Protein AF-A0A1B6G2G5-F1 (afdb_monomer_lite)

InterPro domains:
  IPR001156 Transferrin-like domain [PF00405] (10-115)
  IPR001156 Transferrin-like domain [PS51408] (1-118)
  IPR001156 Transferrin-like domain [SM00094] (1-117)
  IPR018195 Transferrin family, iron binding site [PS00205] (15-24)

pLDDT: mean 94.81, std 6.13, range [56.25, 98.56]

Structure (mmCIF, N/CA/C/O backbone):
data_AF-A0A1B6G2G5-F1
#
_entry.id   AF-A0A1B6G2G5-F1
#
loop_
_atom_site.group_PDB
_atom_site.id
_atom_site.type_symbol
_atom_site.label_atom_id
_atom_site.label_alt_id
_atom_site.label_comp_id
_atom_site.label_asym_id
_atom_site.label_entity_id
_atom_site.label_seq_id
_atom_site.pdbx_PDB_ins_code
_atom_site.Cartn_x
_atom_site.Cartn_y
_atom_site.Cartn_z
_atom_site.occupancy
_atom_site.B_iso_or_equiv
_atom_site.auth_seq_id
_atom_site.auth_comp_id
_atom_site.auth_asym_id
_atom_site.auth_atom_id
_atom_site.pdbx_PDB_model_num
ATOM 1 N N . LYS A 1 1 ? 22.487 -10.212 -14.960 1.00 67.00 1 LYS A N 1
ATOM 2 C CA . LYS A 1 1 ? 21.643 -10.455 -16.154 1.00 67.00 1 LYS A CA 1
ATOM 3 C C . LYS A 1 1 ? 20.192 -10.371 -15.703 1.00 67.00 1 LYS A C 1
ATOM 5 O O . LYS A 1 1 ? 19.867 -10.992 -14.698 1.00 67.00 1 LYS A O 1
ATOM 10 N N . GLU A 1 2 ? 19.374 -9.535 -16.332 1.00 76.12 2 GLU A N 1
ATOM 11 C CA . GLU A 1 2 ? 17.963 -9.410 -15.958 1.00 76.12 2 GLU A CA 1
ATOM 12 C C . GLU A 1 2 ? 17.188 -10.672 -16.365 1.00 76.12 2 GLU A C 1
ATOM 14 O O . GLU A 1 2 ? 17.443 -11.236 -17.428 1.00 76.12 2 GLU A O 1
ATOM 19 N N . ILE A 1 3 ? 16.285 -11.146 -15.503 1.00 81.50 3 ILE A N 1
ATOM 20 C CA . ILE A 1 3 ? 15.443 -12.316 -15.785 1.00 81.50 3 ILE A CA 1
ATOM 21 C C . ILE A 1 3 ? 14.264 -11.856 -16.650 1.00 81.50 3 ILE A C 1
ATOM 23 O O . ILE A 1 3 ? 13.422 -11.098 -16.162 1.00 81.50 3 ILE A O 1
ATOM 27 N N . ARG A 1 4 ? 14.210 -12.324 -17.902 1.00 86.56 4 ARG A N 1
ATOM 28 C CA . ARG A 1 4 ? 13.172 -12.022 -18.904 1.00 86.56 4 ARG A CA 1
ATOM 29 C C . ARG A 1 4 ? 12.303 -13.254 -19.190 1.00 86.56 4 ARG A C 1
ATOM 31 O O . ARG A 1 4 ? 12.736 -14.380 -18.931 1.00 86.56 4 ARG A O 1
ATOM 38 N N . THR A 1 5 ? 11.079 -13.032 -19.664 1.00 86.88 5 THR A N 1
ATOM 39 C CA . THR A 1 5 ? 10.182 -14.100 -20.138 1.00 86.88 5 THR A CA 1
ATOM 40 C C . THR A 1 5 ? 10.711 -14.670 -21.458 1.00 86.88 5 THR A C 1
ATOM 42 O O . THR A 1 5 ? 11.543 -14.047 -22.119 1.00 86.88 5 THR A O 1
ATOM 45 N N . LYS A 1 6 ? 10.287 -15.885 -21.828 1.00 90.56 6 LYS A N 1
ATOM 46 C CA . LYS A 1 6 ? 10.683 -16.481 -23.120 1.00 90.56 6 LYS A CA 1
ATOM 47 C C . LYS A 1 6 ? 9.876 -15.890 -24.272 1.00 90.56 6 LYS A C 1
ATOM 49 O O . LYS A 1 6 ? 10.341 -15.878 -25.404 1.00 90.56 6 LYS A O 1
ATOM 54 N N . GLU A 1 7 ? 8.674 -15.442 -23.952 1.00 92.62 7 GLU A N 1
ATOM 55 C CA . GLU A 1 7 ? 7.671 -14.901 -24.851 1.00 92.62 7 GLU A CA 1
ATOM 56 C C . GLU A 1 7 ? 8.034 -13.477 -25.291 1.00 92.62 7 GLU A C 1
ATOM 58 O O . GLU A 1 7 ? 7.819 -13.121 -26.444 1.00 92.62 7 GLU A O 1
ATOM 63 N N . GLU A 1 8 ? 8.634 -12.685 -24.395 1.00 90.06 8 GLU A N 1
ATOM 64 C CA . GLU A 1 8 ? 8.947 -11.269 -24.622 1.00 90.06 8 GLU A CA 1
ATOM 65 C C . GLU A 1 8 ? 10.398 -10.943 -24.198 1.00 90.06 8 GLU A C 1
ATOM 67 O O . GLU A 1 8 ? 10.634 -10.174 -23.258 1.00 90.06 8 GLU A O 1
ATOM 72 N N . PRO A 1 9 ? 11.412 -11.543 -24.854 1.00 90.75 9 PRO A N 1
ATOM 73 C CA . PRO A 1 9 ? 12.812 -11.403 -24.444 1.00 90.75 9 PRO A CA 1
ATOM 74 C C . PRO A 1 9 ? 13.349 -9.974 -24.609 1.00 90.75 9 PRO A C 1
ATOM 76 O O . PRO A 1 9 ? 14.211 -9.559 -23.830 1.00 90.75 9 PRO A O 1
ATOM 79 N N . ASP A 1 10 ? 12.801 -9.231 -25.574 1.00 93.12 10 ASP A N 1
ATOM 80 C CA . ASP A 1 10 ? 13.246 -7.891 -25.976 1.00 93.12 10 ASP A CA 1
ATOM 81 C C . ASP A 1 10 ? 12.290 -6.774 -25.523 1.00 93.12 10 ASP A C 1
ATOM 83 O O . ASP A 1 10 ? 12.424 -5.630 -25.957 1.00 93.12 10 ASP A O 1
ATOM 87 N N . ALA A 1 11 ? 11.312 -7.077 -24.658 1.00 92.00 11 ALA A N 1
ATOM 88 C CA . ALA A 1 11 ? 10.411 -6.058 -24.125 1.00 92.00 11 ALA A CA 1
ATOM 89 C C . ALA A 1 11 ? 11.196 -4.937 -23.425 1.00 92.00 11 ALA A C 1
ATOM 91 O O . ALA A 1 11 ? 12.146 -5.199 -22.682 1.00 92.00 11 ALA A O 1
ATOM 92 N N . GLU A 1 12 ? 10.772 -3.685 -23.605 1.00 92.56 12 GLU A N 1
ATOM 93 C CA . GLU A 1 12 ? 11.423 -2.525 -22.980 1.00 92.56 12 GLU A CA 1
ATOM 94 C C . GLU A 1 12 ? 11.484 -2.689 -21.450 1.00 92.56 12 GLU A C 1
ATOM 96 O O . GLU A 1 12 ? 12.548 -2.577 -20.830 1.00 92.56 12 GLU A O 1
ATOM 101 N N . PHE A 1 13 ? 10.363 -3.089 -20.846 1.00 90.31 13 PHE A N 1
ATOM 102 C CA . PHE A 1 13 ? 10.248 -3.357 -19.416 1.00 90.31 13 PHE A CA 1
ATOM 103 C C . PHE A 1 13 ? 10.122 -4.851 -19.127 1.00 90.31 13 PHE A C 1
ATOM 105 O O . PHE A 1 13 ? 9.549 -5.615 -19.897 1.00 90.31 13 PHE A O 1
ATOM 112 N N . ARG A 1 14 ? 10.622 -5.280 -17.962 1.00 88.81 14 ARG A N 1
ATOM 113 C CA . ARG A 1 14 ? 10.455 -6.663 -17.486 1.00 88.81 14 ARG A CA 1
ATOM 114 C C . ARG A 1 14 ? 8.993 -7.017 -17.197 1.00 88.81 14 ARG A C 1
ATOM 116 O O . ARG A 1 14 ? 8.619 -8.180 -17.292 1.00 88.81 14 ARG A O 1
ATOM 123 N N . TYR A 1 15 ? 8.223 -6.037 -16.737 1.00 90.00 15 TYR A N 1
ATOM 124 C CA . TYR A 1 15 ? 6.779 -6.095 -16.527 1.00 90.00 15 TYR A CA 1
ATOM 125 C C . TYR A 1 15 ? 6.257 -4.674 -16.301 1.00 90.00 15 TYR A C 1
ATOM 127 O O . TYR A 1 15 ? 6.968 -3.824 -15.756 1.00 90.00 15 TYR A O 1
ATOM 135 N N . GLU A 1 16 ? 4.999 -4.440 -16.651 1.00 91.81 16 GLU A N 1
ATOM 136 C CA . GLU A 1 16 ? 4.317 -3.164 -16.445 1.00 91.81 16 GLU A CA 1
ATOM 137 C C . GLU A 1 16 ? 3.393 -3.218 -15.222 1.00 91.81 16 GLU A C 1
ATOM 139 O O . GLU A 1 16 ? 2.891 -4.272 -14.825 1.00 91.81 16 GLU A O 1
ATOM 144 N N . ALA A 1 17 ? 3.187 -2.068 -14.580 1.00 95.31 17 ALA A N 1
ATOM 145 C CA . ALA A 1 17 ? 2.225 -1.943 -13.493 1.00 95.31 17 ALA A CA 1
ATOM 146 C C . ALA A 1 17 ? 0.871 -1.513 -14.055 1.00 95.31 17 ALA A C 1
ATOM 148 O O . ALA A 1 17 ? 0.771 -0.466 -14.691 1.00 95.31 17 ALA A O 1
ATOM 149 N N . VAL A 1 18 ? -0.170 -2.281 -13.752 1.00 95.19 18 VAL A N 1
ATOM 150 C CA . VAL A 1 18 ? -1.544 -1.995 -14.170 1.00 95.19 18 VAL A CA 1
ATOM 151 C C . VAL A 1 18 ? -2.486 -2.013 -12.973 1.00 95.19 18 VAL A C 1
ATOM 153 O O . VAL A 1 18 ? -2.210 -2.652 -11.955 1.00 95.19 18 VAL A O 1
ATOM 156 N N . VAL A 1 19 ? -3.611 -1.314 -13.104 1.00 94.62 19 VAL A N 1
ATOM 157 C CA . VAL A 1 19 ? -4.746 -1.405 -12.181 1.00 94.62 19 VAL A CA 1
ATOM 158 C C . VAL A 1 19 ? -5.858 -2.139 -12.913 1.00 94.62 19 VAL A C 1
ATOM 160 O O . VAL A 1 19 ? -6.256 -1.728 -13.999 1.00 94.62 19 VAL A O 1
ATOM 163 N N . VAL A 1 20 ? -6.342 -3.228 -12.324 1.00 96.00 20 VAL A N 1
ATOM 164 C CA . VAL A 1 20 ? -7.429 -4.032 -12.885 1.00 96.00 20 VAL A CA 1
ATOM 165 C C . VAL A 1 20 ? -8.677 -3.798 -12.048 1.00 96.00 20 VAL A C 1
ATOM 167 O O . VAL A 1 20 ? -8.632 -3.910 -10.823 1.00 96.00 20 VAL A O 1
ATOM 170 N N . ILE A 1 21 ? -9.779 -3.470 -12.715 1.00 95.56 21 ILE A N 1
ATOM 171 C CA . ILE A 1 21 ? -11.091 -3.245 -12.105 1.00 95.56 21 ILE A CA 1
ATOM 172 C C . ILE A 1 21 ? -12.139 -4.105 -12.811 1.00 95.56 21 ILE A C 1
ATOM 174 O O . ILE A 1 21 ? -11.945 -4.521 -13.955 1.00 95.56 21 ILE A O 1
ATOM 178 N N . HIS A 1 22 ? -13.252 -4.374 -12.135 1.00 96.06 22 HIS A N 1
ATOM 179 C CA . HIS A 1 22 ? -14.393 -5.002 -12.789 1.00 96.06 22 HIS A CA 1
ATOM 180 C C . HIS A 1 22 ? -15.064 -4.034 -13.771 1.00 96.06 22 HIS A C 1
ATOM 182 O O . HIS A 1 22 ? -15.100 -2.828 -13.541 1.00 96.06 22 HIS A O 1
ATOM 188 N N . LYS A 1 23 ? -15.619 -4.577 -14.861 1.00 94.25 23 LYS A N 1
ATOM 189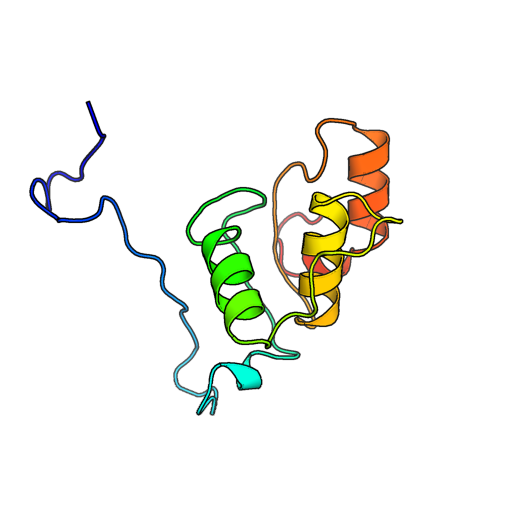 C CA . LYS A 1 23 ? -16.256 -3.792 -15.933 1.00 94.25 23 LYS A CA 1
ATOM 190 C C . LYS A 1 23 ? -17.517 -3.031 -15.501 1.00 94.25 23 LYS A C 1
ATOM 192 O O . LYS A 1 23 ? -17.933 -2.119 -16.198 1.00 94.25 23 LYS A O 1
ATOM 197 N N . ASP A 1 24 ? -18.161 -3.474 -14.428 1.00 95.69 24 ASP A N 1
ATOM 198 C CA . ASP A 1 24 ? -19.397 -2.922 -13.865 1.00 95.69 24 ASP A CA 1
ATOM 199 C C . ASP A 1 24 ? -19.130 -1.844 -12.804 1.00 95.69 24 ASP A C 1
ATOM 201 O O . ASP A 1 24 ? -20.066 -1.207 -12.329 1.00 95.69 24 ASP A O 1
ATOM 205 N N . LEU A 1 25 ? -17.862 -1.605 -12.447 1.00 93.88 25 LEU A N 1
ATOM 206 C CA . LEU A 1 25 ? -17.484 -0.463 -11.626 1.00 93.88 25 LEU A CA 1
ATOM 207 C C . LEU A 1 25 ? -17.475 0.805 -12.486 1.00 93.88 25 LEU A C 1
ATOM 209 O O . LEU A 1 25 ? -16.600 0.991 -13.331 1.00 93.88 25 LEU A O 1
ATOM 213 N N . GLU A 1 26 ? -18.420 1.706 -12.224 1.00 92.25 26 GLU A N 1
ATOM 214 C CA . GLU A 1 26 ? -18.519 3.020 -12.870 1.00 92.25 26 GLU A CA 1
ATOM 215 C C . GLU A 1 26 ? -17.440 3.989 -12.348 1.00 92.25 26 GLU A C 1
ATOM 217 O O . GLU A 1 26 ? -17.701 4.922 -11.588 1.00 92.25 26 GLU A O 1
ATOM 222 N N . ILE A 1 27 ? -16.186 3.750 -12.737 1.00 93.62 27 ILE A N 1
ATOM 223 C CA . ILE A 1 27 ? -15.025 4.559 -12.352 1.00 93.62 27 ILE A CA 1
ATOM 224 C C . ILE A 1 27 ? -14.539 5.334 -13.573 1.00 93.62 27 ILE A C 1
ATOM 226 O O . ILE A 1 27 ? -13.907 4.780 -14.468 1.00 93.62 27 ILE A O 1
ATOM 230 N N . ASN A 1 28 ? -14.794 6.642 -13.580 1.00 90.88 28 ASN A N 1
ATOM 231 C CA . ASN A 1 28 ? -14.396 7.531 -14.678 1.00 90.88 28 ASN A CA 1
ATOM 232 C C . ASN A 1 28 ? -13.044 8.226 -14.437 1.00 90.88 28 ASN A C 1
ATOM 234 O O . ASN A 1 28 ? -12.537 8.920 -15.317 1.00 90.88 28 ASN A O 1
ATOM 238 N N . SER A 1 29 ? -12.459 8.067 -13.247 1.00 92.94 29 SER A N 1
ATOM 239 C CA . SER A 1 29 ? -11.171 8.661 -12.885 1.00 92.94 29 SER A CA 1
ATOM 240 C C . SER A 1 29 ? -10.507 7.924 -11.715 1.00 92.94 29 SER A C 1
ATOM 242 O O . SER A 1 29 ? -11.140 7.137 -11.012 1.00 92.94 29 SER A O 1
ATOM 244 N N . ILE A 1 30 ? -9.218 8.181 -11.478 1.00 93.31 30 ILE A N 1
ATOM 245 C CA . ILE A 1 30 ? -8.440 7.518 -10.416 1.00 93.31 30 ILE A CA 1
ATOM 246 C C . ILE A 1 30 ? -8.955 7.871 -9.008 1.00 93.31 30 ILE A C 1
ATOM 248 O O . ILE A 1 30 ? -8.833 7.069 -8.082 1.00 93.31 30 ILE A O 1
ATOM 252 N N . GLU A 1 31 ? -9.582 9.034 -8.839 1.00 94.06 31 GLU A N 1
ATOM 253 C CA . GLU A 1 31 ? -10.255 9.461 -7.608 1.00 94.06 31 GLU A CA 1
ATOM 254 C C . GLU A 1 31 ? -11.354 8.476 -7.187 1.00 94.06 31 GLU A C 1
ATOM 256 O O . GLU A 1 31 ? -11.546 8.254 -5.990 1.00 94.06 31 GLU A O 1
ATOM 261 N N . GLY A 1 32 ? -12.021 7.838 -8.158 1.00 95.38 32 GLY A N 1
ATOM 262 C CA . GLY A 1 32 ? -13.064 6.837 -7.926 1.00 95.38 32 GLY A CA 1
ATOM 263 C C . GLY A 1 32 ? -12.566 5.551 -7.260 1.00 95.38 32 GLY A C 1
ATOM 264 O O . GLY A 1 32 ? -13.377 4.734 -6.840 1.00 95.38 32 GLY A O 1
ATOM 265 N N . LEU A 1 33 ? -11.247 5.373 -7.103 1.00 95.56 33 LEU A N 1
ATOM 266 C CA . LEU A 1 33 ? -10.678 4.273 -6.319 1.00 95.56 33 LEU A CA 1
ATOM 267 C C . LEU A 1 33 ? -10.859 4.460 -4.802 1.00 95.56 33 LEU A C 1
ATOM 269 O O . LEU A 1 33 ? -10.717 3.495 -4.045 1.00 95.56 33 LEU A O 1
ATOM 273 N N . ARG A 1 34 ? -11.156 5.682 -4.340 1.00 96.44 34 ARG A N 1
ATOM 274 C CA . ARG A 1 34 ? -11.334 5.979 -2.915 1.00 96.44 34 ARG A CA 1
ATOM 275 C C . ARG A 1 34 ? -12.516 5.197 -2.345 1.00 96.44 34 ARG A C 1
ATOM 277 O O . ARG A 1 34 ? -13.605 5.185 -2.904 1.00 96.44 34 ARG A O 1
ATOM 284 N N . GLY A 1 35 ? -12.309 4.574 -1.192 1.00 97.31 35 GLY A N 1
ATOM 285 C CA . GLY A 1 35 ? -13.316 3.785 -0.486 1.00 97.31 35 GLY A CA 1
ATOM 286 C C . GLY A 1 35 ? -13.537 2.387 -1.068 1.00 97.31 35 GLY A C 1
ATOM 287 O O . GLY A 1 35 ? -14.202 1.570 -0.428 1.00 97.31 35 GLY A O 1
ATOM 288 N N . LEU A 1 36 ? -12.948 2.053 -2.220 1.00 97.50 36 LEU A N 1
ATOM 289 C CA . LEU A 1 36 ? -13.053 0.711 -2.785 1.00 97.50 36 LEU A CA 1
ATOM 290 C C . LEU A 1 36 ? -12.256 -0.319 -1.980 1.00 97.50 36 LEU A C 1
ATOM 292 O O . LEU A 1 36 ? -11.449 0.003 -1.104 1.00 97.50 36 LEU A O 1
ATOM 296 N N . LYS A 1 37 ? -12.511 -1.585 -2.303 1.00 98.38 37 LYS A N 1
ATOM 297 C CA . LYS A 1 37 ? -11.702 -2.725 -1.877 1.00 98.38 37 LYS A CA 1
ATOM 298 C C . LYS A 1 37 ? -10.477 -2.839 -2.781 1.00 98.38 37 LYS A C 1
ATOM 300 O O . LYS A 1 37 ? -10.614 -2.678 -3.992 1.00 98.38 37 LYS A O 1
ATOM 305 N N . SER A 1 38 ? -9.310 -3.156 -2.226 1.00 98.25 38 SER A N 1
AT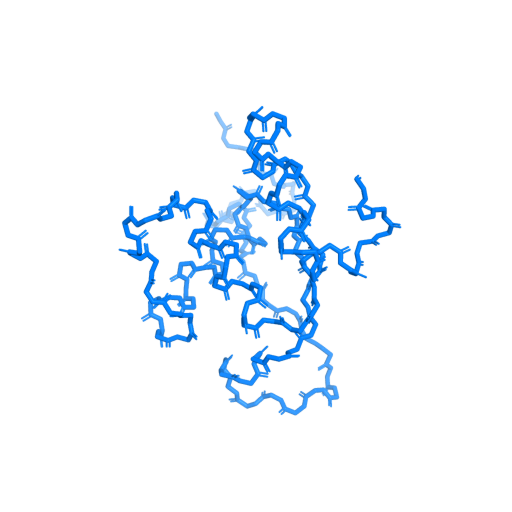OM 306 C CA . SER A 1 38 ? -8.080 -3.284 -3.018 1.00 98.25 38 SER A CA 1
ATOM 307 C C . SER A 1 38 ? -7.303 -4.576 -2.757 1.00 98.25 38 SER A C 1
ATOM 309 O O . SER A 1 38 ? -7.152 -5.036 -1.626 1.00 98.25 38 SER A O 1
ATOM 311 N N . CYS A 1 39 ? -6.748 -5.161 -3.816 1.00 98.25 39 CYS A N 1
ATOM 312 C CA . CYS A 1 39 ? -5.913 -6.359 -3.737 1.00 98.25 39 CYS A CA 1
ATOM 313 C C . CYS A 1 39 ? -4.491 -6.013 -4.173 1.00 98.25 39 CYS A C 1
ATOM 315 O O . CYS A 1 39 ? -4.279 -5.492 -5.267 1.00 98.25 39 CYS A O 1
ATOM 317 N N . HIS A 1 40 ? -3.511 -6.299 -3.319 1.00 97.94 40 HIS A N 1
ATOM 318 C CA . HIS A 1 40 ? -2.119 -5.938 -3.549 1.00 97.94 40 HIS A CA 1
ATOM 319 C C . HIS A 1 40 ? -1.225 -7.171 -3.507 1.00 97.94 40 HIS A C 1
ATOM 321 O O . HIS A 1 40 ? -1.428 -8.098 -2.731 1.00 97.94 40 HIS A O 1
ATOM 327 N N . THR A 1 41 ? -0.145 -7.145 -4.286 1.00 96.56 41 THR A N 1
ATOM 328 C CA . THR A 1 41 ? 0.815 -8.257 -4.331 1.00 96.56 41 THR A CA 1
ATOM 329 C C . THR A 1 41 ? 1.581 -8.480 -3.019 1.00 96.56 41 THR A C 1
ATOM 331 O O . THR A 1 41 ? 2.244 -9.506 -2.872 1.00 96.56 41 THR A O 1
ATOM 334 N N . GLY A 1 42 ? 1.592 -7.487 -2.124 1.00 96.12 42 GLY A N 1
ATOM 335 C CA . GLY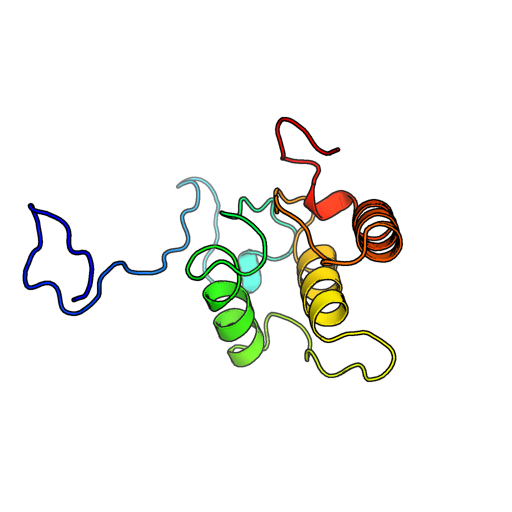 A 1 42 ? 2.325 -7.499 -0.856 1.00 96.12 42 GLY A CA 1
ATOM 336 C C . GLY A 1 42 ? 3.212 -6.271 -0.650 1.00 96.12 42 GLY A C 1
ATOM 337 O O . GLY A 1 42 ? 3.601 -5.588 -1.603 1.00 96.12 42 GLY A O 1
ATOM 338 N N . VAL A 1 43 ? 3.530 -6.002 0.614 1.00 96.62 43 VAL A N 1
ATOM 339 C CA . VAL A 1 43 ? 4.276 -4.817 1.049 1.00 96.62 43 VAL A CA 1
ATOM 340 C C . VAL A 1 43 ? 5.671 -4.741 0.409 1.00 96.62 43 VAL A C 1
ATOM 342 O O . VAL A 1 43 ? 6.371 -5.743 0.267 1.00 96.62 43 VAL A O 1
ATOM 345 N N . GLY A 1 44 ? 6.095 -3.543 -0.004 1.00 95.00 44 GLY A N 1
ATOM 346 C CA . GLY A 1 44 ? 7.433 -3.301 -0.564 1.00 95.00 44 GLY A CA 1
ATOM 347 C C . GLY A 1 44 ? 7.679 -3.838 -1.983 1.00 95.00 44 GLY A C 1
ATOM 348 O O . GLY A 1 44 ? 8.759 -3.601 -2.535 1.00 95.00 44 GLY A O 1
ATOM 349 N N . ARG A 1 45 ? 6.701 -4.513 -2.602 1.00 96.62 45 ARG A N 1
ATOM 350 C CA . ARG A 1 45 ? 6.766 -4.956 -4.005 1.00 96.62 45 ARG A CA 1
ATOM 351 C C . ARG A 1 45 ? 6.525 -3.791 -4.973 1.00 96.62 45 ARG A C 1
ATOM 353 O O . ARG A 1 45 ? 6.001 -2.751 -4.589 1.00 96.62 45 ARG A O 1
ATOM 360 N N . ASN A 1 46 ? 6.910 -3.956 -6.238 1.00 95.88 46 ASN A N 1
ATOM 361 C CA . ASN A 1 46 ? 6.804 -2.889 -7.239 1.00 95.88 46 ASN A CA 1
ATOM 362 C C . ASN A 1 46 ? 5.347 -2.618 -7.650 1.00 95.88 46 ASN A C 1
ATOM 364 O O . ASN A 1 46 ? 4.744 -1.662 -7.164 1.00 95.88 46 ASN A O 1
ATOM 368 N N . VAL A 1 47 ? 4.781 -3.473 -8.510 1.00 96.00 47 VAL A N 1
ATOM 369 C CA . VAL A 1 47 ? 3.484 -3.236 -9.176 1.00 96.00 47 VAL A CA 1
ATOM 370 C C . VAL A 1 47 ? 2.306 -3.137 -8.210 1.00 96.00 47 VAL A C 1
ATOM 372 O O . VAL A 1 47 ? 1.425 -2.316 -8.413 1.00 96.00 47 VAL A O 1
ATOM 375 N N . GLY A 1 48 ? 2.310 -3.918 -7.128 1.00 96.88 48 GLY A N 1
ATOM 376 C CA . GLY A 1 48 ? 1.209 -3.931 -6.169 1.00 96.88 48 GLY A CA 1
ATOM 377 C C . GLY A 1 48 ? 1.407 -3.042 -4.945 1.00 96.88 48 GLY A C 1
ATOM 378 O O . GLY A 1 48 ? 0.552 -3.080 -4.073 1.00 96.88 48 GLY A O 1
ATOM 379 N N . TYR A 1 49 ? 2.503 -2.284 -4.816 1.00 97.88 49 TYR A N 1
ATOM 380 C CA . TYR A 1 49 ? 2.719 -1.449 -3.623 1.00 97.88 49 TYR A CA 1
ATOM 381 C C . TYR A 1 49 ? 3.449 -0.135 -3.931 1.00 97.88 49 TYR A C 1
ATOM 383 O O . TYR A 1 49 ? 2.831 0.926 -3.909 1.00 97.88 49 TYR A O 1
ATOM 391 N N . LYS A 1 50 ? 4.740 -0.184 -4.283 1.00 97.81 50 LYS A N 1
ATOM 392 C CA . LYS A 1 50 ? 5.572 1.020 -4.477 1.00 97.81 50 LYS A CA 1
ATOM 393 C C . LYS A 1 50 ? 5.078 1.908 -5.619 1.00 97.81 50 LYS A C 1
ATOM 395 O O . LYS A 1 50 ? 5.020 3.128 -5.463 1.00 97.81 50 LYS A O 1
ATOM 400 N N . ILE A 1 51 ? 4.737 1.303 -6.760 1.00 97.62 51 ILE A N 1
ATOM 401 C CA . ILE A 1 51 ? 4.288 2.041 -7.946 1.00 97.62 51 ILE A CA 1
ATOM 402 C C . ILE A 1 51 ? 2.923 2.710 -7.691 1.00 97.62 51 ILE A C 1
ATOM 404 O O . ILE A 1 51 ? 2.852 3.928 -7.875 1.00 97.62 51 ILE A O 1
ATOM 408 N N . PRO A 1 52 ? 1.883 2.002 -7.193 1.00 96.56 52 PRO A N 1
ATOM 409 C CA . PRO A 1 52 ? 0.609 2.624 -6.835 1.00 96.56 52 PRO A CA 1
ATOM 410 C C . PRO A 1 52 ? 0.753 3.785 -5.851 1.00 96.56 52 PRO A C 1
ATOM 412 O O . PRO A 1 52 ? 0.242 4.865 -6.124 1.00 96.56 52 PRO A O 1
ATOM 415 N N . ILE A 1 53 ? 1.504 3.609 -4.756 1.00 97.75 53 ILE A N 1
ATOM 416 C CA . ILE A 1 53 ? 1.718 4.678 -3.767 1.00 97.75 53 ILE A CA 1
ATOM 417 C C . ILE A 1 53 ? 2.351 5.901 -4.439 1.00 97.75 53 ILE A C 1
ATOM 419 O O . ILE A 1 53 ? 1.824 7.005 -4.346 1.00 97.75 53 ILE A O 1
ATOM 423 N N . THR A 1 54 ? 3.441 5.701 -5.186 1.00 96.62 54 THR A N 1
ATOM 424 C CA . THR A 1 54 ? 4.158 6.801 -5.848 1.00 96.62 54 THR A CA 1
ATOM 425 C C . THR A 1 54 ? 3.259 7.554 -6.827 1.00 96.62 54 THR A C 1
ATOM 427 O O . THR A 1 54 ? 3.257 8.786 -6.844 1.00 96.62 54 THR A O 1
ATOM 430 N N . LYS A 1 55 ? 2.498 6.830 -7.656 1.00 96.31 55 LYS A N 1
ATOM 431 C CA . LYS A 1 55 ? 1.638 7.441 -8.671 1.00 96.31 55 LYS A CA 1
ATOM 432 C C . LYS A 1 55 ? 0.479 8.199 -8.026 1.00 96.31 55 LYS A C 1
ATOM 434 O O . LYS A 1 55 ? 0.269 9.358 -8.369 1.00 96.31 55 LYS A O 1
ATOM 439 N N . LEU A 1 56 ? -0.207 7.590 -7.057 1.00 96.88 56 LEU A N 1
ATOM 440 C CA . LEU A 1 56 ? -1.343 8.208 -6.373 1.00 96.88 56 LEU A CA 1
ATOM 441 C C . LEU A 1 56 ? -0.926 9.418 -5.523 1.00 96.88 56 LEU A C 1
ATOM 443 O O . LEU A 1 56 ? -1.645 10.413 -5.508 1.00 96.88 56 LEU A O 1
ATOM 447 N N . THR A 1 57 ? 0.240 9.389 -4.868 1.00 97.12 57 THR A N 1
ATOM 448 C CA . THR A 1 57 ? 0.770 10.557 -4.143 1.00 97.12 57 THR A CA 1
ATOM 449 C C . THR A 1 57 ? 1.131 11.694 -5.100 1.00 97.12 57 THR A C 1
ATOM 451 O O . THR A 1 57 ? 0.763 12.837 -4.845 1.00 97.12 57 THR A O 1
ATOM 454 N N . LYS A 1 58 ? 1.791 11.410 -6.236 1.00 96.38 58 LYS A N 1
ATOM 455 C CA . LYS A 1 58 ? 2.110 12.440 -7.248 1.00 96.38 58 LYS A CA 1
ATOM 456 C C . LYS A 1 58 ? 0.866 13.076 -7.870 1.00 96.38 58 LYS A C 1
ATOM 458 O O . LYS A 1 58 ? 0.917 14.234 -8.263 1.00 96.38 58 LYS A O 1
ATOM 463 N N . MET A 1 59 ? -0.226 12.322 -7.966 1.00 95.94 59 MET A N 1
ATOM 464 C CA . MET A 1 59 ? -1.516 12.811 -8.458 1.00 95.94 59 MET A CA 1
ATOM 465 C C . MET A 1 59 ? -2.333 13.553 -7.386 1.00 95.94 59 MET A C 1
ATOM 467 O O . MET A 1 59 ? -3.419 14.027 -7.688 1.00 95.94 59 MET A O 1
ATOM 471 N N . GLY A 1 60 ? -1.854 13.643 -6.138 1.00 96.19 60 GLY A N 1
ATOM 472 C CA . GLY A 1 60 ? -2.593 14.271 -5.035 1.00 96.19 60 GLY A CA 1
ATOM 473 C C . GLY A 1 60 ? -3.780 13.449 -4.513 1.00 96.19 60 GLY A C 1
ATOM 474 O O . GLY A 1 60 ? -4.596 13.957 -3.750 1.00 96.19 60 GLY A O 1
ATOM 475 N N . ILE A 1 61 ? -3.880 12.177 -4.906 1.00 96.69 61 ILE A N 1
ATOM 476 C CA . ILE A 1 61 ? -4.975 11.271 -4.534 1.00 96.69 61 ILE A CA 1
ATOM 477 C C . ILE A 1 61 ? -4.759 10.705 -3.128 1.00 96.69 61 ILE A C 1
ATOM 479 O O . ILE A 1 61 ? -5.679 10.671 -2.302 1.00 96.69 61 ILE A O 1
ATOM 483 N N . LEU A 1 62 ? -3.527 10.268 -2.849 1.00 96.88 62 LEU A N 1
ATOM 484 C CA . LEU A 1 62 ? -3.087 9.943 -1.496 1.00 96.88 62 LEU A CA 1
ATOM 485 C C . LEU A 1 62 ? -2.580 11.207 -0.791 1.00 96.88 62 LEU A C 1
ATOM 487 O O . LEU A 1 62 ? -1.978 12.065 -1.441 1.00 96.88 62 LEU A O 1
ATOM 491 N N . PRO A 1 63 ? -2.762 11.308 0.538 1.00 92.69 63 PRO A N 1
ATOM 492 C CA . PRO A 1 63 ? -2.188 12.404 1.308 1.00 92.69 63 PRO A CA 1
ATOM 493 C C . PRO A 1 63 ? -0.647 12.399 1.239 1.00 92.69 63 PRO A C 1
ATOM 495 O O . PRO A 1 63 ? -0.040 11.354 0.970 1.00 92.69 63 PRO A O 1
ATOM 498 N N . PRO A 1 64 ? 0.009 13.542 1.522 1.00 91.88 64 PRO A N 1
ATOM 499 C CA . PRO A 1 64 ? 1.463 13.611 1.621 1.00 91.88 64 PRO A CA 1
ATOM 500 C C . PRO A 1 64 ? 2.019 12.624 2.657 1.00 91.88 64 PRO A C 1
ATOM 502 O O . PRO A 1 64 ? 1.533 12.542 3.784 1.00 91.88 64 PRO A O 1
ATOM 505 N N . LEU A 1 65 ? 3.077 11.900 2.288 1.00 95.69 65 LEU A N 1
ATOM 506 C CA . LEU A 1 65 ? 3.734 10.898 3.138 1.00 95.69 65 LEU A CA 1
ATOM 507 C C . LEU A 1 65 ? 4.881 11.513 3.956 1.00 95.69 65 LEU A C 1
ATOM 509 O O . LEU A 1 65 ? 6.011 11.033 3.916 1.00 95.69 65 LEU A O 1
ATOM 513 N N . ASN A 1 66 ? 4.616 12.624 4.640 1.00 95.25 66 ASN A N 1
ATOM 514 C CA . ASN A 1 66 ? 5.639 13.435 5.311 1.00 95.25 66 ASN A CA 1
ATOM 515 C C . ASN A 1 66 ? 5.363 13.668 6.805 1.00 95.25 66 ASN A C 1
ATOM 517 O O . ASN A 1 66 ? 5.966 14.559 7.404 1.00 95.25 66 ASN A O 1
ATOM 521 N N . ASN A 1 67 ? 4.472 12.887 7.427 1.00 96.50 67 ASN A N 1
ATOM 522 C CA . ASN A 1 67 ? 4.259 12.994 8.865 1.00 96.50 67 ASN A CA 1
ATOM 523 C C . ASN A 1 67 ? 5.487 12.454 9.606 1.00 96.50 67 ASN A C 1
ATOM 525 O O . ASN A 1 67 ? 5.691 11.242 9.687 1.00 96.50 67 ASN A O 1
ATOM 529 N N . THR A 1 68 ? 6.271 13.364 10.179 1.00 96.81 68 THR A N 1
ATOM 530 C CA . THR A 1 68 ? 7.525 13.074 10.888 1.00 96.81 68 THR A CA 1
ATOM 531 C C . THR A 1 68 ? 7.332 12.324 12.203 1.00 96.81 68 THR A C 1
ATOM 533 O O . THR A 1 68 ? 8.295 11.786 12.740 1.00 96.81 68 THR A O 1
ATOM 536 N N . LYS A 1 69 ? 6.098 12.2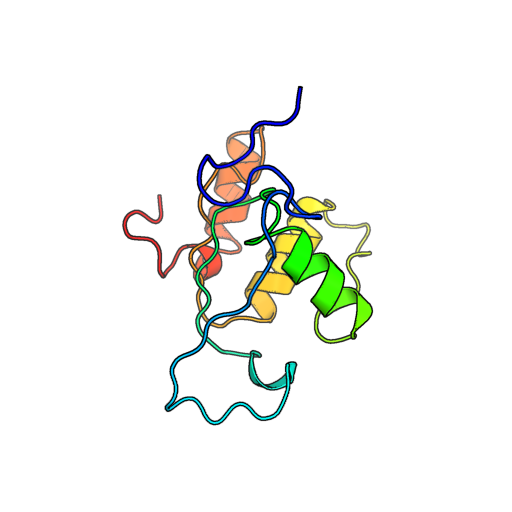47 12.721 1.00 97.75 69 LYS A N 1
ATOM 537 C CA . LYS A 1 69 ? 5.768 11.440 13.906 1.00 97.75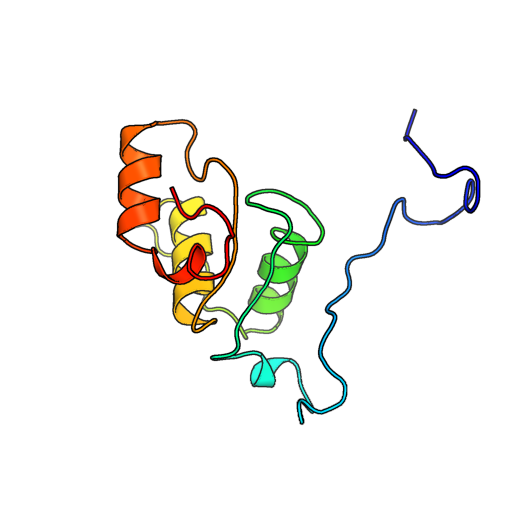 69 LYS A CA 1
ATOM 538 C C . LYS A 1 69 ? 5.630 9.950 13.589 1.00 97.75 69 LYS A C 1
ATOM 540 O O . LYS A 1 69 ? 5.587 9.143 14.509 1.00 97.75 69 LYS A O 1
ATOM 545 N N . LEU A 1 70 ? 5.513 9.590 12.310 1.00 97.44 70 LEU A N 1
ATOM 546 C CA . LEU A 1 70 ? 5.347 8.216 11.846 1.00 97.44 70 LEU A CA 1
ATOM 547 C C . LEU A 1 70 ? 6.581 7.786 11.053 1.00 97.44 70 LEU A C 1
ATOM 549 O O . LEU A 1 70 ? 7.204 8.588 10.357 1.00 97.44 70 LEU A O 1
ATOM 553 N N . SER A 1 71 ? 6.902 6.492 11.093 1.00 97.44 71 SER A N 1
ATOM 554 C CA . SER A 1 71 ? 7.907 5.944 10.177 1.00 97.44 71 SER A CA 1
ATOM 555 C C . SER A 1 71 ? 7.454 6.105 8.713 1.00 97.44 71 SER A C 1
ATOM 557 O O . SER A 1 71 ? 6.248 6.186 8.449 1.00 97.44 71 SER A O 1
ATOM 559 N N . PRO A 1 72 ? 8.368 6.106 7.723 1.00 96.88 72 PRO A N 1
ATOM 560 C CA . PRO A 1 72 ? 7.979 6.152 6.310 1.00 96.88 72 PRO A CA 1
ATOM 561 C C . PRO A 1 72 ? 7.006 5.029 5.926 1.00 96.88 72 PRO A C 1
ATOM 563 O O . PRO A 1 72 ? 6.006 5.268 5.257 1.00 96.88 72 PRO A O 1
ATOM 566 N N . ARG A 1 73 ? 7.236 3.813 6.436 1.00 97.38 73 ARG A N 1
ATOM 567 C CA . ARG A 1 73 ? 6.342 2.672 6.215 1.00 97.38 73 ARG A CA 1
ATOM 568 C C . ARG A 1 73 ? 4.962 2.888 6.829 1.00 97.38 73 ARG A C 1
ATOM 570 O O . ARG A 1 73 ? 3.958 2.534 6.226 1.00 97.38 73 ARG A O 1
ATOM 577 N N . GLU A 1 74 ? 4.894 3.464 8.021 1.00 98.38 74 GLU A N 1
ATOM 578 C CA . GLU A 1 74 ? 3.615 3.734 8.673 1.00 98.38 74 GLU A CA 1
ATOM 579 C C . GLU A 1 74 ? 2.844 4.873 7.992 1.00 98.38 74 GLU A C 1
ATOM 581 O O . GLU A 1 74 ? 1.624 4.794 7.892 1.00 98.38 74 GLU A O 1
ATOM 586 N N . ASN A 1 75 ? 3.533 5.872 7.423 1.00 98.31 75 ASN A N 1
ATOM 587 C CA . ASN A 1 75 ? 2.904 6.860 6.539 1.00 98.31 75 ASN A CA 1
ATOM 588 C C . ASN A 1 75 ? 2.217 6.184 5.338 1.00 98.31 75 ASN A C 1
ATOM 590 O O . ASN A 1 75 ? 1.056 6.474 5.057 1.00 98.31 75 ASN A O 1
ATOM 594 N N . GLU A 1 76 ? 2.914 5.270 4.653 1.00 98.38 76 GLU A N 1
ATOM 595 C CA . GLU A 1 76 ? 2.367 4.515 3.515 1.00 98.38 76 GLU A CA 1
ATOM 596 C C . GLU A 1 76 ? 1.129 3.696 3.915 1.00 98.38 76 GLU A C 1
ATOM 598 O O . GLU A 1 76 ? 0.088 3.779 3.261 1.00 98.38 76 GLU A O 1
ATOM 603 N N . LEU A 1 77 ? 1.229 2.928 5.007 1.00 98.25 77 LEU A N 1
ATOM 604 C CA . LEU A 1 77 ? 0.136 2.090 5.508 1.00 98.25 77 LEU A CA 1
ATOM 605 C C . LEU A 1 77 ? -1.068 2.937 5.918 1.00 98.25 77 LEU A C 1
ATOM 607 O O . LEU A 1 77 ? -2.185 2.642 5.505 1.00 98.25 77 LEU A O 1
ATOM 611 N N . LYS A 1 78 ? -0.851 4.031 6.653 1.00 98.56 78 LYS A N 1
ATOM 612 C CA . LYS A 1 78 ? -1.921 4.950 7.049 1.00 98.56 78 LYS A CA 1
ATOM 613 C C . LYS A 1 78 ? -2.629 5.551 5.838 1.00 98.56 78 LYS A C 1
ATOM 615 O O . LYS A 1 78 ? -3.860 5.600 5.812 1.00 98.56 78 LYS A O 1
ATOM 620 N N . ALA A 1 79 ? -1.871 5.993 4.835 1.00 98.31 79 ALA A N 1
ATOM 621 C CA . ALA A 1 79 ? -2.430 6.556 3.612 1.00 98.31 79 ALA A CA 1
ATOM 622 C C . ALA A 1 79 ? -3.307 5.536 2.871 1.00 98.31 79 ALA A C 1
ATOM 624 O O . ALA A 1 79 ? -4.437 5.858 2.512 1.00 98.31 79 ALA A O 1
ATOM 625 N N . LEU A 1 80 ? -2.827 4.298 2.702 1.00 98.38 80 LEU A N 1
ATOM 626 C CA . LEU A 1 80 ? -3.590 3.223 2.059 1.00 98.38 80 LEU A CA 1
ATOM 627 C C . LEU A 1 80 ? -4.823 2.817 2.876 1.00 98.38 80 LEU A C 1
ATOM 629 O O . LEU A 1 80 ? -5.903 2.672 2.311 1.00 98.38 80 LEU A O 1
ATOM 633 N N . SER A 1 81 ? -4.670 2.688 4.195 1.00 98.38 81 SER A N 1
ATOM 634 C CA . SER A 1 81 ? -5.736 2.310 5.131 1.00 98.38 81 SER A CA 1
ATOM 635 C C . SER A 1 81 ? -6.863 3.339 5.166 1.00 98.38 81 SER A C 1
ATOM 637 O O . SER A 1 81 ? -8.025 2.968 5.284 1.00 98.38 81 SER A O 1
ATOM 639 N N . THR A 1 82 ? -6.532 4.622 5.004 1.00 97.94 82 THR A N 1
ATOM 640 C CA . THR A 1 82 ? -7.520 5.707 4.914 1.00 97.94 82 THR A CA 1
ATOM 641 C C . THR A 1 82 ? -8.151 5.799 3.521 1.00 97.94 82 THR A C 1
ATOM 643 O O . THR A 1 82 ? -9.283 6.253 3.375 1.00 97.94 82 THR A O 1
ATOM 646 N N . PHE A 1 83 ? -7.412 5.426 2.473 1.00 98.12 83 PHE A N 1
ATOM 647 C CA . PHE A 1 83 ? -7.874 5.553 1.093 1.00 98.12 83 PHE A CA 1
ATOM 648 C C . PHE A 1 83 ? -8.810 4.419 0.666 1.00 98.12 83 PHE A C 1
ATOM 650 O O . PHE A 1 83 ? -9.803 4.693 -0.002 1.00 98.12 83 PHE A O 1
ATOM 657 N N . PHE A 1 84 ? -8.522 3.175 1.052 1.00 98.38 84 PHE A N 1
ATOM 658 C CA . PHE A 1 84 ? -9.330 1.995 0.731 1.00 98.38 84 PHE A CA 1
ATOM 659 C C . PHE A 1 84 ? -10.150 1.540 1.939 1.00 98.38 84 PHE A C 1
ATOM 661 O O . PHE A 1 84 ? -9.690 1.620 3.075 1.00 98.38 84 PHE A O 1
ATOM 668 N N . SER A 1 85 ? -11.357 1.015 1.709 1.00 98.31 85 SER A N 1
ATOM 669 C CA . SER A 1 85 ? -12.193 0.520 2.815 1.00 98.31 85 SER A CA 1
ATOM 670 C C . SER A 1 85 ? -11.625 -0.756 3.428 1.00 98.31 85 SER A C 1
ATOM 672 O O . SER A 1 85 ? -11.527 -0.875 4.648 1.00 98.31 85 SER A O 1
ATOM 674 N N . LYS A 1 86 ? -11.227 -1.705 2.577 1.00 98.50 86 LYS A N 1
ATOM 675 C CA . LYS A 1 86 ? -10.572 -2.962 2.948 1.00 98.50 86 LYS A CA 1
ATOM 676 C C . LYS A 1 86 ? -9.520 -3.306 1.909 1.00 98.50 86 LYS A C 1
ATOM 678 O O . LYS A 1 86 ? -9.729 -3.055 0.721 1.00 98.50 86 LYS A O 1
ATOM 683 N N . SER A 1 87 ? -8.448 -3.960 2.330 1.00 98.50 87 SER A N 1
ATOM 684 C CA . SER A 1 87 ? -7.421 -4.429 1.408 1.00 98.50 87 SER A CA 1
ATOM 685 C C . SER A 1 87 ? -6.924 -5.828 1.748 1.00 98.50 87 SER A C 1
ATOM 687 O O . SER A 1 87 ? -7.197 -6.364 2.824 1.00 98.50 87 SER A O 1
ATOM 689 N N . CYS A 1 88 ? -6.166 -6.409 0.821 1.00 98.44 88 CYS A N 1
ATOM 690 C CA . CYS A 1 88 ? -5.198 -7.444 1.149 1.00 98.44 88 CYS A CA 1
ATOM 691 C C . CYS A 1 88 ? -3.783 -6.983 0.790 1.00 98.44 88 CYS A C 1
ATOM 693 O O . CYS A 1 88 ? -3.435 -6.900 -0.390 1.00 98.44 88 CYS A O 1
ATOM 695 N N . ILE A 1 89 ? -2.973 -6.676 1.810 1.00 97.75 89 ILE A N 1
ATOM 696 C CA . ILE A 1 89 ? -1.556 -6.306 1.691 1.00 97.75 89 ILE A CA 1
ATOM 697 C C . ILE A 1 89 ? -0.707 -7.224 2.581 1.00 97.75 89 ILE A C 1
ATOM 699 O O . ILE A 1 89 ? -0.362 -6.912 3.726 1.00 97.75 89 ILE A O 1
ATOM 703 N N . VAL A 1 90 ? -0.349 -8.382 2.029 1.00 95.94 90 VAL A N 1
ATOM 704 C CA . VAL A 1 90 ? 0.436 -9.416 2.721 1.00 95.94 90 VAL A CA 1
ATOM 705 C C . VAL A 1 90 ? 1.901 -9.022 2.957 1.00 95.94 90 VAL A C 1
ATOM 707 O O . VAL A 1 90 ? 2.420 -8.053 2.391 1.00 95.94 90 VAL A O 1
ATOM 710 N N . GLY A 1 91 ? 2.587 -9.825 3.773 1.00 94.75 91 GLY A N 1
ATOM 711 C CA . GLY A 1 91 ? 4.015 -9.706 4.071 1.00 94.75 91 GLY A CA 1
ATOM 712 C C . GLY A 1 91 ? 4.315 -9.004 5.397 1.00 94.75 91 GLY A C 1
ATOM 713 O O . GLY A 1 91 ? 3.418 -8.496 6.072 1.00 94.75 91 GLY A O 1
ATOM 714 N N . LYS A 1 92 ? 5.604 -8.979 5.758 1.00 95.38 92 LYS A N 1
ATOM 715 C CA . LYS A 1 92 ? 6.111 -8.312 6.965 1.00 95.38 92 LYS A CA 1
ATOM 716 C C . LYS A 1 92 ? 6.217 -6.809 6.729 1.00 95.38 92 LYS A C 1
ATOM 718 O O . LYS A 1 92 ? 7.040 -6.346 5.939 1.00 95.38 92 LYS A O 1
ATOM 723 N N . TRP A 1 93 ? 5.369 -6.046 7.401 1.00 96.88 93 TRP A N 1
ATOM 724 C CA . TRP A 1 93 ? 5.333 -4.593 7.308 1.00 96.88 93 TRP A CA 1
ATOM 725 C C . TRP A 1 93 ? 6.519 -3.950 8.022 1.00 96.88 93 TRP A C 1
ATOM 727 O O . TRP A 1 93 ? 6.999 -2.924 7.552 1.00 96.88 93 TRP A O 1
ATOM 737 N N . SER A 1 94 ? 7.047 -4.593 9.063 1.00 97.44 94 SER A N 1
ATOM 738 C CA . SER A 1 94 ? 8.304 -4.237 9.725 1.00 97.44 94 SER A CA 1
ATOM 739 C C . SER A 1 94 ? 9.204 -5.474 9.847 1.00 97.44 94 SER A C 1
ATOM 741 O O . SER A 1 94 ? 8.680 -6.581 9.999 1.00 97.44 94 SER A O 1
ATOM 743 N N . PRO A 1 95 ? 10.543 -5.330 9.778 1.00 96.31 95 PRO A N 1
ATOM 744 C CA . PRO A 1 95 ? 11.451 -6.412 10.156 1.00 96.31 95 PRO A CA 1
ATOM 745 C C . PRO A 1 95 ? 11.362 -6.738 11.655 1.00 96.31 95 PRO A C 1
ATOM 747 O O . PRO A 1 95 ? 11.573 -7.886 12.038 1.00 96.31 95 PRO A O 1
ATOM 750 N N . ASP A 1 96 ? 11.021 -5.745 12.479 1.00 98.00 96 ASP A N 1
ATOM 751 C CA . ASP A 1 96 ? 10.771 -5.918 13.905 1.00 98.00 96 ASP A CA 1
ATOM 752 C C . ASP A 1 96 ? 9.388 -6.542 14.148 1.00 98.00 96 ASP A C 1
ATOM 754 O O . ASP A 1 96 ? 8.385 -6.095 13.579 1.00 98.00 96 ASP A O 1
ATOM 758 N N . LYS A 1 97 ? 9.337 -7.585 14.984 1.00 97.50 97 LYS A N 1
ATOM 759 C CA . LYS A 1 97 ? 8.131 -8.396 15.202 1.00 97.50 97 LYS A CA 1
ATOM 760 C C . LYS A 1 97 ? 7.035 -7.624 15.938 1.00 97.50 97 LYS A C 1
ATOM 762 O O . LYS A 1 97 ? 5.875 -7.720 15.539 1.00 97.50 97 LYS A O 1
ATOM 767 N N . GLU A 1 98 ? 7.390 -6.866 16.971 1.00 98.00 98 GLU A N 1
ATOM 768 C CA . GLU A 1 98 ? 6.430 -6.130 17.800 1.00 98.00 98 GLU A CA 1
ATOM 769 C C . GLU A 1 98 ? 5.828 -4.966 17.017 1.00 98.00 98 GLU A C 1
ATOM 771 O O . GLU A 1 98 ? 4.609 -4.800 16.972 1.00 98.00 98 GLU A O 1
ATOM 776 N N . ILE A 1 99 ? 6.665 -4.219 16.293 1.00 97.94 99 ILE A N 1
ATOM 777 C CA . ILE A 1 99 ? 6.208 -3.158 15.396 1.00 97.94 99 ILE A CA 1
ATOM 778 C C . ILE A 1 99 ? 5.334 -3.746 14.288 1.00 97.94 99 ILE A C 1
ATOM 780 O O . ILE A 1 99 ? 4.295 -3.173 13.968 1.00 97.94 99 ILE A O 1
ATOM 784 N N . ASN A 1 100 ? 5.714 -4.885 13.698 1.00 97.69 100 ASN A N 1
ATOM 785 C CA . ASN A 1 100 ? 4.900 -5.528 12.668 1.00 97.69 100 ASN A CA 1
ATOM 786 C C . ASN A 1 100 ? 3.507 -5.885 13.198 1.00 97.69 100 ASN A C 1
ATOM 788 O O . ASN A 1 100 ? 2.514 -5.574 12.544 1.00 97.69 100 ASN A O 1
ATOM 792 N N . GLN A 1 101 ? 3.437 -6.499 14.380 1.00 97.44 101 GLN A N 1
ATOM 793 C CA . GLN A 1 101 ? 2.175 -6.867 15.014 1.00 97.44 101 GLN A CA 1
ATOM 794 C C . GLN A 1 101 ? 1.329 -5.633 15.350 1.00 97.44 101 GLN A C 1
ATOM 796 O O . GLN A 1 101 ? 0.154 -5.594 14.990 1.00 97.44 101 GLN A O 1
ATOM 801 N N . ARG A 1 102 ? 1.932 -4.593 15.944 1.00 98.12 102 ARG A N 1
ATOM 802 C CA . ARG A 1 102 ? 1.253 -3.320 16.230 1.00 98.12 102 ARG A CA 1
ATOM 803 C C . ARG A 1 102 ? 0.659 -2.708 14.966 1.00 98.12 102 ARG A C 1
ATOM 805 O O . ARG A 1 102 ? -0.509 -2.339 14.959 1.00 98.12 102 ARG A O 1
ATOM 812 N N . LEU A 1 103 ? 1.445 -2.606 13.891 1.00 98.25 103 LEU A N 1
ATOM 813 C CA . LEU A 1 103 ? 0.972 -2.022 12.634 1.00 98.25 103 LEU A CA 1
ATOM 814 C C . LEU A 1 103 ? -0.185 -2.840 12.046 1.00 98.25 103 LEU A C 1
ATOM 816 O O . LEU A 1 103 ? -1.168 -2.256 11.605 1.00 98.25 103 LEU A O 1
ATOM 820 N N . LYS A 1 104 ? -0.087 -4.176 12.057 1.00 97.25 104 LYS A N 1
ATOM 821 C CA . LYS A 1 104 ? -1.139 -5.086 11.572 1.00 97.25 104 LYS A CA 1
ATOM 822 C C . LYS A 1 104 ? -2.448 -4.942 12.348 1.00 97.25 104 LYS A C 1
ATOM 824 O O . LYS A 1 104 ? -3.509 -5.013 11.738 1.00 97.25 104 LYS A O 1
ATOM 829 N N . GLN A 1 105 ? -2.374 -4.706 13.656 1.00 97.56 105 GLN A N 1
ATOM 830 C CA . GLN A 1 105 ? -3.543 -4.444 14.497 1.00 97.56 105 GLN A CA 1
ATOM 831 C C . GLN A 1 105 ? -4.144 -3.059 14.214 1.00 97.56 105 GLN A C 1
ATOM 833 O O . GLN A 1 105 ? -5.341 -2.958 13.951 1.00 97.56 105 GLN A O 1
ATOM 838 N N . GLU A 1 106 ? -3.309 -2.017 14.198 1.00 98.38 106 GLU A N 1
ATOM 839 C CA . GLU A 1 106 ? -3.723 -0.625 13.967 1.00 98.38 106 GLU A CA 1
ATOM 840 C C . GLU A 1 106 ? -4.392 -0.442 12.594 1.00 98.38 106 GLU A C 1
ATOM 842 O O . GLU A 1 106 ? -5.476 0.125 12.487 1.00 98.38 106 GLU A O 1
ATOM 847 N N . TYR A 1 107 ? -3.779 -0.980 11.535 1.00 98.25 107 TYR A N 1
ATOM 848 C CA . TYR A 1 107 ? -4.265 -0.881 10.153 1.00 98.25 107 TYR A CA 1
ATOM 849 C C . TYR A 1 107 ? -4.879 -2.204 9.675 1.00 98.25 107 TYR A C 1
ATOM 851 O O . TYR A 1 107 ? -4.638 -2.656 8.552 1.00 98.25 107 TYR A O 1
ATOM 859 N N . SER A 1 108 ? -5.664 -2.851 10.540 1.00 97.81 108 SER A N 1
ATOM 860 C CA . SER A 1 108 ? -6.235 -4.183 10.288 1.00 97.81 108 SER A CA 1
ATOM 861 C C . SER A 1 108 ? -7.099 -4.265 9.028 1.00 97.81 108 SER A C 1
ATOM 863 O O . SER A 1 108 ? -7.134 -5.312 8.375 1.00 97.81 108 SER A O 1
ATOM 865 N N . ASN A 1 109 ? -7.727 -3.161 8.604 1.00 98.44 109 ASN A N 1
ATOM 866 C CA . ASN A 1 109 ? -8.500 -3.111 7.362 1.00 98.44 109 ASN A CA 1
ATOM 867 C C . ASN A 1 109 ? -7.666 -3.473 6.121 1.00 98.44 109 ASN A C 1
ATOM 869 O O . ASN A 1 109 ? -8.216 -4.002 5.155 1.00 98.44 109 ASN A O 1
ATOM 873 N N . LEU A 1 110 ? -6.343 -3.287 6.161 1.00 98.44 110 LEU A N 1
ATOM 874 C CA . LEU A 1 110 ? -5.442 -3.648 5.066 1.00 98.44 110 LEU A CA 1
ATOM 875 C C . LEU A 1 110 ? -5.184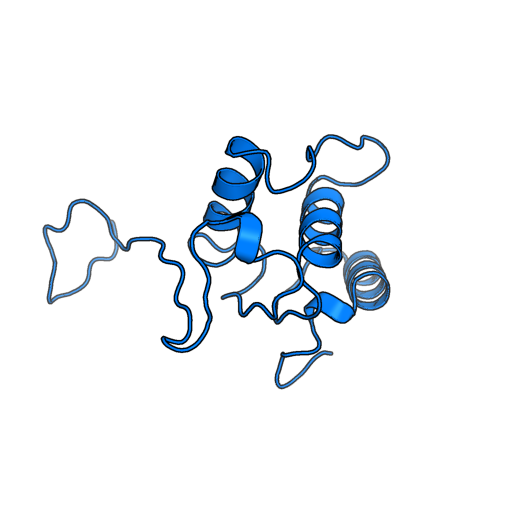 -5.158 4.922 1.00 98.44 110 LEU A C 1
ATOM 877 O O . LEU A 1 110 ? -4.533 -5.569 3.957 1.00 98.44 110 LEU A O 1
ATOM 881 N N . CYS A 1 111 ? -5.663 -5.980 5.860 1.00 97.88 111 CYS A N 1
ATOM 882 C CA . CYS A 1 111 ? -5.559 -7.444 5.810 1.00 97.88 111 CYS A CA 1
ATOM 883 C C . CYS A 1 111 ? -6.922 -8.140 5.656 1.00 97.88 111 CYS A C 1
ATOM 885 O O . CYS A 1 111 ? -6.966 -9.348 5.454 1.00 97.88 111 CYS A O 1
ATOM 887 N N . GLN A 1 112 ? -8.034 -7.400 5.714 1.00 97.69 112 GLN A N 1
ATOM 888 C CA . GLN A 1 112 ? -9.389 -7.965 5.777 1.00 97.69 112 GLN A CA 1
ATOM 889 C C . GLN A 1 112 ? -9.845 -8.724 4.524 1.00 97.69 112 GLN A C 1
ATOM 891 O O . GLN A 1 112 ? -10.856 -9.419 4.587 1.00 97.69 112 GLN A O 1
ATOM 896 N N . LEU A 1 113 ? -9.168 -8.558 3.385 1.00 97.88 113 LEU A N 1
ATOM 897 C CA . LEU A 1 113 ? -9.457 -9.320 2.163 1.00 97.88 113 LEU A CA 1
ATOM 898 C C . LEU A 1 113 ? -8.471 -10.471 1.938 1.00 97.88 113 LEU A C 1
ATOM 900 O O . LEU A 1 113 ? -8.571 -11.157 0.924 1.00 97.88 113 LEU A O 1
ATOM 904 N N . CYS A 1 114 ? -7.483 -10.646 2.818 1.00 96.88 114 CYS A N 1
ATOM 905 C CA . CYS A 1 114 ? -6.551 -11.757 2.711 1.00 96.88 114 CYS A CA 1
ATOM 906 C C . CYS A 1 114 ? -7.213 -13.054 3.172 1.00 96.88 114 CYS A C 1
ATOM 908 O O . CYS A 1 114 ? -8.011 -13.048 4.104 1.00 96.88 114 CYS A O 1
ATOM 910 N N . GLU A 1 115 ? -6.836 -14.165 2.542 1.00 93.88 115 GLU A N 1
ATOM 911 C CA . GLU A 1 115 ? -7.282 -15.503 2.944 1.00 93.88 115 GLU A CA 1
ATOM 912 C C . GLU A 1 115 ? -6.847 -15.832 4.382 1.00 93.88 115 GLU A C 1
ATOM 914 O O . GLU A 1 115 ? -7.639 -16.348 5.165 1.00 93.88 115 GLU A O 1
ATOM 919 N N . PHE A 1 116 ? -5.621 -15.434 4.747 1.00 87.81 116 PHE A N 1
ATOM 920 C CA . PHE A 1 116 ? -5.066 -15.538 6.099 1.00 87.81 116 PHE A CA 1
ATOM 921 C C . PHE A 1 116 ? -4.604 -14.147 6.575 1.00 87.81 116 PHE A C 1
ATOM 923 O O . PHE A 1 116 ? -3.553 -13.671 6.135 1.00 87.81 116 PHE A O 1
ATOM 930 N N . PRO A 1 117 ? -5.407 -13.444 7.397 1.00 68.94 117 PRO A N 1
ATOM 931 C CA . PRO A 1 117 ? -5.101 -12.087 7.865 1.00 68.94 117 PRO A CA 1
ATOM 932 C C . PRO A 1 117 ? -3.992 -11.987 8.929 1.00 68.94 117 PRO A C 1
ATOM 934 O O . PRO A 1 117 ? -3.526 -10.870 9.178 1.00 68.94 117 PRO A O 1
ATOM 937 N N . ASP A 1 118 ? -3.589 -13.118 9.521 1.00 56.25 118 ASP A N 1
ATOM 938 C CA . ASP A 1 118 ? -2.655 -13.232 10.656 1.00 56.25 118 ASP A CA 1
ATOM 939 C C . ASP A 1 118 ? -1.170 -13.336 10.250 1.00 56.25 118 ASP A C 1
ATOM 941 O O . ASP A 1 118 ? -0.839 -14.077 9.292 1.00 56.25 118 ASP A O 1
#

Sequence (118 aa):
KEIRTKEEPDAEFRYEAVVVIHKDLEINSIEGLRGLKSCHTGVGRNVGYKIPITKLTKMGILPPLNNTKLSPRENELKALSTFFSKSCIVGKWSPDKEINQRLKQEYSNLCQLCEFPD

Organism: NCBI:txid1464854

Secondary structure (DSSP, 8-state):
-----SS-TT-SSS--------TTS---SGGGGTT-EEE-S-TT-IIIIIHHHHHHHHTTSSPPS--TTS-HHHHHHHHHHHH-SEEE--S-S-SSHHHHHHHHHHTGGGGTTSS---

Radius of gyration: 15.71 Å; chains: 1; bounding box: 41×31×44 Å

Foldseek 3Di:
DDDADPVCRPDPDSDDADDDDDPPQPDPDPLSQFAAEEEAPAPPDDRRAPPVLVVCVVVVSFPDQPPPVDDSLLSRLVRVLRRYQAACHDDQSDPDPVVSVVSCVVSVRRRVPPPDSD